Protein AF-D3P0G8-F1 (afdb_monomer_lite)

Foldseek 3Di:
DDPPDDQPDPDPLLVVVQVLLLLLLLVADLQFAKAKEWEFAPPLPWDKDAPDPDDDPQPDDLSVSRSVLRGNPHPQNADHFYAYSVRGGPGTNMDTDADDDPQLPPPPCVVPDPSVVRQLRSLLTPGTQWMWMQHSLSWIFIYHNNDTSDIDGSVSSVVPVPPDDDDDDPPDDDDDDDDDDD

Secondary structure (DSSP, 8-state):
----PPP--SSHHHHHHHHHHHHHHHH--TTB-EEEEEEE-TT----EEES--SPP---S-HHHHHHHHTBTT-TT-SSEEEE-TT--EEEEEEEE-PPP-TTS-----TT--HHHHHHHHHTTSTTEEEEEEEETT--EEEEETTEEEEE--HHHHHHTTTSS------------------

Radius of gyration: 20.66 Å; chains: 1; bounding box: 42×39×83 Å

Sequence (182 aa):
MTTTAAPLFADPFQARLCDALCQVARDAGQTFTGTGALLCEPATGLPFLPLVLSKPDLKGDLPDVLLRLGHEASPYHDGFHLLSTDFEIEHVSCYLAPPISPEAELISLFGSGSRFATACFASLANGVHCAGVVNKDRSVTIFVQGRILFRSSPADALSRRRQFPVLARCDGGNSKHSGDIR

Structure (mmCIF, N/CA/C/O backbone):
data_AF-D3P0G8-F1
#
_entry.id   AF-D3P0G8-F1
#
loop_
_atom_site.group_PDB
_atom_site.id
_atom_site.type_symbol
_atom_site.label_atom_id
_atom_site.label_alt_id
_atom_site.label_comp_id
_atom_site.label_asym_id
_atom_site.label_entity_id
_atom_site.label_seq_id
_atom_site.pdbx_PDB_ins_code
_atom_site.Cartn_x
_atom_site.Cartn_y
_atom_site.Cartn_z
_atom_site.occupancy
_atom_site.B_iso_or_equiv
_atom_site.auth_seq_id
_atom_site.auth_comp_id
_atom_site.auth_asym_id
_atom_site.auth_atom_id
_atom_site.pdbx_PDB_model_num
ATOM 1 N N . MET A 1 1 ? 16.814 -21.495 14.838 1.00 35.78 1 MET A N 1
ATOM 2 C CA . MET A 1 1 ? 15.624 -22.055 14.168 1.00 35.78 1 MET A CA 1
ATOM 3 C C . MET A 1 1 ? 14.405 -21.362 14.751 1.00 35.78 1 MET A C 1
ATOM 5 O O . MET A 1 1 ? 13.903 -21.787 15.778 1.00 35.78 1 MET A O 1
ATOM 9 N N . THR A 1 2 ? 14.000 -20.233 14.177 1.00 32.81 2 THR A N 1
ATOM 10 C CA . THR A 1 2 ? 12.749 -19.557 14.539 1.00 32.81 2 THR A CA 1
ATOM 11 C C . THR A 1 2 ? 11.711 -19.978 13.515 1.00 32.81 2 THR A C 1
ATOM 13 O O . THR A 1 2 ? 11.715 -19.502 12.385 1.00 32.81 2 THR A O 1
ATOM 16 N N . THR A 1 3 ? 10.879 -20.944 13.887 1.00 35.00 3 THR A N 1
ATOM 17 C CA . THR A 1 3 ? 9.671 -21.277 13.137 1.00 35.00 3 THR A CA 1
ATOM 18 C C . THR A 1 3 ? 8.733 -20.083 13.259 1.00 35.00 3 THR A C 1
ATOM 20 O O . THR A 1 3 ? 8.102 -19.897 14.296 1.00 35.00 3 THR A O 1
ATOM 23 N N . THR A 1 4 ? 8.692 -19.231 12.237 1.00 46.19 4 THR A N 1
ATOM 24 C CA . THR A 1 4 ? 7.699 -18.161 12.136 1.00 46.19 4 THR A CA 1
ATOM 25 C C . THR A 1 4 ? 6.347 -18.839 11.949 1.00 46.19 4 THR A C 1
ATOM 27 O O . THR A 1 4 ? 6.065 -19.376 10.877 1.00 46.19 4 THR A O 1
ATOM 30 N N . ALA A 1 5 ? 5.549 -18.907 13.016 1.00 51.44 5 ALA A N 1
ATOM 31 C CA . ALA A 1 5 ? 4.163 -19.344 12.925 1.00 51.44 5 ALA A CA 1
ATOM 32 C C . ALA A 1 5 ? 3.467 -18.516 11.836 1.00 51.44 5 ALA A C 1
ATOM 34 O O . ALA A 1 5 ? 3.678 -17.303 11.756 1.00 51.44 5 ALA A O 1
ATOM 35 N N . ALA A 1 6 ? 2.689 -19.173 10.972 1.00 57.09 6 ALA A N 1
ATOM 36 C CA . ALA A 1 6 ? 1.893 -18.457 9.987 1.00 57.09 6 ALA A CA 1
ATOM 37 C C . ALA A 1 6 ? 1.011 -17.437 10.731 1.00 57.09 6 ALA A C 1
ATOM 39 O O . ALA A 1 6 ? 0.408 -17.806 11.745 1.00 57.09 6 ALA A O 1
ATOM 40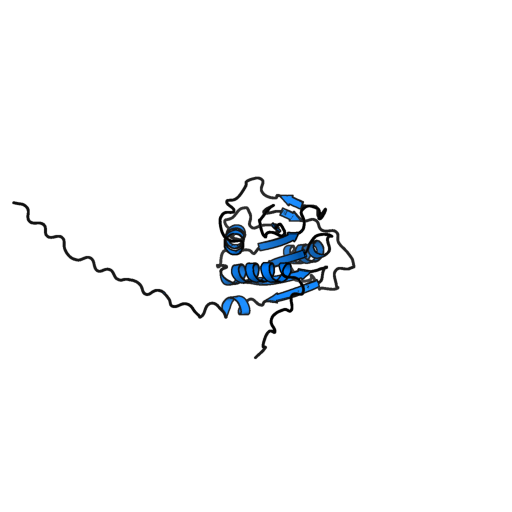 N N . PRO A 1 7 ? 0.968 -16.167 10.297 1.00 60.06 7 PRO A N 1
ATOM 41 C CA . PRO A 1 7 ? 0.086 -15.182 10.907 1.00 60.06 7 PRO A CA 1
ATOM 42 C C . PRO A 1 7 ? -1.353 -15.706 10.907 1.00 60.06 7 PRO A C 1
ATOM 44 O O . PRO A 1 7 ? -1.885 -16.110 9.873 1.00 60.06 7 PRO A O 1
ATOM 47 N N . LEU A 1 8 ? -1.975 -15.712 12.085 1.00 67.81 8 LEU A N 1
ATOM 48 C CA . LEU A 1 8 ? -3.405 -15.955 12.231 1.00 67.81 8 LEU A CA 1
ATOM 49 C C . LEU A 1 8 ? -4.137 -14.681 11.808 1.00 67.81 8 LEU A C 1
ATOM 51 O O . LEU A 1 8 ? -4.430 -13.812 12.625 1.00 67.81 8 LEU A O 1
ATOM 55 N N . PHE A 1 9 ? -4.384 -14.553 10.508 1.00 81.44 9 PHE A N 1
ATOM 56 C CA . PHE A 1 9 ? -5.306 -13.555 9.986 1.00 81.44 9 PHE A CA 1
ATOM 57 C C . PHE A 1 9 ? -6.730 -13.957 10.368 1.00 81.44 9 PHE A C 1
ATOM 59 O O . PHE A 1 9 ? -7.174 -15.058 10.043 1.00 81.44 9 PHE A O 1
ATOM 66 N N . ALA A 1 10 ? -7.436 -13.076 11.074 1.00 79.06 10 ALA A N 1
ATOM 67 C CA . ALA A 1 10 ? -8.836 -13.301 11.432 1.00 79.06 10 ALA A CA 1
ATOM 68 C C . ALA A 1 10 ? -9.786 -13.040 10.248 1.00 79.06 10 ALA A C 1
ATOM 70 O O . ALA A 1 10 ? -10.920 -13.511 10.252 1.00 79.06 10 ALA A O 1
ATOM 71 N N . ASP A 1 11 ? -9.313 -12.302 9.244 1.00 86.06 11 ASP A N 1
ATOM 72 C CA . ASP A 1 11 ? -10.087 -11.817 8.107 1.00 86.06 11 ASP A CA 1
ATOM 73 C C . ASP A 1 11 ? -9.402 -12.224 6.781 1.00 86.06 11 ASP A C 1
ATOM 75 O O . ASP A 1 11 ? -8.197 -11.975 6.613 1.00 86.06 11 ASP A O 1
ATOM 79 N N . PRO A 1 12 ? -10.129 -12.845 5.824 1.00 90.94 12 PRO A N 1
ATOM 80 C CA . PRO A 1 12 ? -9.586 -13.221 4.515 1.00 90.94 12 PRO A CA 1
ATOM 81 C C . PRO A 1 12 ? -8.998 -12.043 3.728 1.00 90.94 12 PRO A C 1
ATOM 83 O O . PRO A 1 12 ? -8.066 -12.242 2.943 1.00 90.94 12 PRO A O 1
ATOM 86 N N . PHE A 1 13 ? -9.488 -10.822 3.948 1.00 94.44 13 PHE A N 1
ATOM 87 C CA . PHE A 1 13 ? -8.960 -9.618 3.318 1.00 94.44 13 PHE A CA 1
ATOM 88 C C . PHE A 1 13 ? -7.494 -9.371 3.696 1.00 94.44 13 PHE A C 1
ATOM 90 O O . PHE A 1 13 ? -6.645 -9.134 2.832 1.00 94.44 13 PHE A O 1
ATOM 97 N N . GLN A 1 14 ? -7.177 -9.512 4.984 1.00 95.06 14 GLN A N 1
ATOM 98 C CA . GLN A 1 14 ? -5.832 -9.311 5.526 1.00 95.06 14 GLN A CA 1
ATOM 99 C C . GLN A 1 14 ? -4.857 -10.369 4.999 1.00 95.06 14 GLN A C 1
ATOM 101 O O . GLN A 1 14 ? -3.742 -10.035 4.591 1.00 95.06 14 GLN A O 1
ATOM 106 N N . ALA A 1 15 ? -5.294 -11.632 4.959 1.00 94.50 15 ALA A N 1
ATOM 107 C CA . ALA A 1 15 ? -4.497 -12.737 4.433 1.00 94.50 15 ALA A CA 1
ATOM 108 C C . ALA A 1 15 ? -4.164 -12.535 2.950 1.00 94.50 15 ALA A C 1
ATOM 110 O O . ALA A 1 15 ? -2.995 -12.580 2.566 1.00 94.50 15 ALA A O 1
ATOM 111 N N . ARG A 1 16 ? -5.171 -12.231 2.123 1.00 96.50 16 ARG A N 1
ATOM 112 C CA . ARG A 1 16 ? -4.985 -12.057 0.677 1.00 96.50 16 ARG A CA 1
ATOM 113 C C . ARG A 1 16 ? -4.114 -10.841 0.350 1.00 96.50 16 ARG A C 1
ATOM 115 O O . ARG A 1 16 ? -3.263 -10.942 -0.535 1.00 96.50 16 ARG A O 1
ATOM 122 N N . LEU A 1 17 ? -4.253 -9.723 1.075 1.00 97.69 17 LEU A N 1
ATOM 123 C CA . LEU A 1 17 ? -3.349 -8.578 0.895 1.00 97.69 17 LEU A CA 1
ATOM 124 C C . LEU A 1 17 ? -1.918 -8.934 1.316 1.00 97.69 17 LEU A C 1
ATOM 126 O O . LEU A 1 17 ? -0.968 -8.613 0.601 1.00 97.69 17 LEU A O 1
ATOM 130 N N . CYS A 1 18 ? -1.752 -9.621 2.449 1.00 97.25 18 CYS A N 1
ATOM 131 C CA . CYS A 1 18 ? -0.446 -10.076 2.912 1.00 97.25 18 CYS A CA 1
ATOM 132 C C . CYS A 1 18 ? 0.244 -10.975 1.883 1.00 97.25 18 CYS A C 1
ATOM 134 O O . CYS A 1 18 ? 1.420 -10.761 1.585 1.00 97.25 18 CYS A O 1
ATOM 136 N N . ASP A 1 19 ? -0.472 -11.945 1.316 1.00 96.44 19 ASP A N 1
ATOM 137 C CA . ASP A 1 19 ? 0.068 -12.859 0.312 1.00 96.44 19 ASP A CA 1
ATOM 138 C C . ASP A 1 19 ? 0.522 -12.113 -0.945 1.00 96.44 19 ASP A C 1
ATOM 140 O O . ASP A 1 19 ? 1.646 -12.333 -1.414 1.00 96.44 19 ASP A O 1
ATOM 144 N N . ALA A 1 20 ? -0.296 -11.172 -1.429 1.00 97.94 20 ALA A N 1
ATOM 145 C CA . ALA A 1 20 ? 0.038 -10.344 -2.581 1.00 97.94 20 ALA A CA 1
ATOM 146 C C . ALA A 1 20 ? 1.298 -9.498 -2.334 1.00 97.94 20 ALA A C 1
ATOM 148 O O . ALA A 1 20 ? 2.225 -9.503 -3.144 1.00 97.94 20 ALA A O 1
ATOM 149 N N . LEU A 1 21 ? 1.394 -8.823 -1.185 1.00 97.94 21 LEU A N 1
ATOM 150 C CA . LEU A 1 21 ? 2.562 -8.003 -0.847 1.00 97.94 21 LEU A CA 1
ATOM 151 C C . LEU A 1 21 ? 3.811 -8.842 -0.553 1.00 97.94 21 LEU A C 1
ATOM 153 O O . LEU A 1 21 ? 4.924 -8.440 -0.893 1.00 97.94 21 LEU A O 1
ATOM 157 N N . CYS A 1 22 ? 3.649 -10.034 0.018 1.00 97.00 22 CYS A N 1
ATOM 158 C CA . CYS A 1 22 ? 4.740 -10.992 0.154 1.00 97.00 22 CYS A CA 1
ATOM 159 C C . CYS A 1 22 ? 5.239 -11.480 -1.209 1.00 97.00 22 CYS A C 1
ATOM 161 O O . CYS A 1 22 ? 6.433 -11.740 -1.346 1.00 97.00 22 CYS A O 1
ATOM 163 N N . GLN A 1 23 ? 4.367 -11.612 -2.211 1.00 96.75 23 GLN A N 1
ATOM 164 C CA . GLN A 1 23 ? 4.774 -11.910 -3.584 1.00 96.75 23 GLN A CA 1
ATOM 165 C C . GLN A 1 23 ? 5.546 -10.744 -4.203 1.00 96.75 23 GLN A C 1
ATOM 167 O O . GLN A 1 23 ? 6.678 -10.953 -4.631 1.00 96.75 23 GLN A O 1
ATOM 172 N N . VAL A 1 24 ? 5.033 -9.512 -4.102 1.00 97.62 24 VAL A N 1
ATOM 173 C CA . VAL A 1 24 ? 5.758 -8.297 -4.527 1.00 97.62 24 VAL A CA 1
ATOM 174 C C . VAL A 1 24 ? 7.156 -8.247 -3.909 1.00 97.62 24 VAL A C 1
ATOM 176 O O . VAL A 1 24 ? 8.140 -8.061 -4.616 1.00 97.62 24 VAL A O 1
ATOM 179 N N . ALA A 1 25 ? 7.275 -8.472 -2.598 1.00 96.94 25 ALA A N 1
ATOM 180 C CA . ALA A 1 25 ? 8.559 -8.467 -1.899 1.00 96.94 25 ALA A CA 1
ATOM 181 C C . ALA A 1 25 ? 9.527 -9.554 -2.393 1.00 96.94 25 ALA A C 1
ATOM 183 O O . ALA A 1 25 ? 10.735 -9.316 -2.479 1.00 96.94 25 ALA A O 1
ATOM 184 N N . ARG A 1 26 ? 9.017 -10.752 -2.715 1.00 95.69 26 ARG A N 1
ATOM 185 C CA . ARG A 1 26 ? 9.825 -11.841 -3.283 1.00 95.69 26 ARG A CA 1
ATOM 186 C C . ARG A 1 26 ? 10.321 -11.495 -4.676 1.00 95.69 26 ARG A C 1
ATOM 188 O O . ARG A 1 26 ? 11.484 -11.781 -4.964 1.00 95.69 26 ARG A O 1
ATOM 195 N N . ASP A 1 27 ? 9.485 -10.876 -5.499 1.00 95.69 27 ASP A N 1
ATOM 196 C CA . ASP A 1 27 ? 9.749 -10.652 -6.922 1.00 95.69 27 ASP A CA 1
ATOM 197 C C . ASP A 1 27 ? 10.478 -9.324 -7.187 1.00 95.69 27 ASP A C 1
ATOM 199 O O . ASP A 1 27 ? 11.197 -9.204 -8.181 1.00 95.69 27 ASP A O 1
ATOM 203 N N . ALA A 1 28 ? 10.430 -8.393 -6.229 1.00 95.38 28 ALA A N 1
ATOM 204 C CA . ALA A 1 28 ? 11.135 -7.115 -6.232 1.00 95.38 28 ALA A CA 1
ATOM 205 C C . ALA A 1 28 ? 12.620 -7.230 -6.622 1.00 95.38 28 ALA A C 1
ATOM 207 O O . ALA A 1 28 ? 13.411 -7.963 -6.013 1.00 95.38 28 ALA A O 1
ATOM 208 N N . GLY A 1 29 ? 12.988 -6.462 -7.652 1.00 92.81 29 GLY A N 1
ATOM 209 C CA . GLY A 1 29 ? 14.361 -6.254 -8.108 1.00 92.81 29 GLY A CA 1
ATOM 210 C C . GLY A 1 29 ? 15.074 -5.117 -7.366 1.00 92.81 29 GLY A C 1
ATOM 211 O O . GLY A 1 29 ? 14.552 -4.547 -6.414 1.00 92.81 29 GLY A O 1
ATOM 212 N N . GLN A 1 30 ? 16.282 -4.769 -7.817 1.00 92.81 30 GLN A N 1
ATOM 213 C CA . GLN A 1 30 ? 17.121 -3.732 -7.183 1.00 92.81 30 GLN A CA 1
ATOM 214 C C . GLN A 1 30 ? 16.569 -2.305 -7.337 1.00 92.81 30 GLN A C 1
ATOM 216 O O . GLN A 1 30 ? 16.868 -1.429 -6.530 1.00 92.81 30 GLN A O 1
ATOM 221 N N . THR A 1 31 ? 15.763 -2.089 -8.371 1.00 95.31 31 THR A N 1
ATOM 222 C CA . THR A 1 31 ? 15.143 -0.813 -8.752 1.00 95.31 31 THR A CA 1
ATOM 223 C C . THR A 1 31 ? 13.756 -0.617 -8.133 1.00 95.31 31 THR A C 1
ATOM 225 O O . THR A 1 31 ? 13.063 0.353 -8.432 1.00 95.31 31 THR A O 1
ATOM 228 N N . PHE A 1 32 ? 13.316 -1.544 -7.278 1.00 96.31 32 PHE A N 1
ATOM 229 C CA . PHE A 1 32 ? 12.076 -1.410 -6.524 1.00 96.31 32 PHE A CA 1
ATOM 230 C C . PHE A 1 32 ? 12.271 -0.419 -5.370 1.00 96.31 32 PHE A C 1
ATOM 232 O O . PHE A 1 32 ? 13.219 -0.537 -4.591 1.00 96.31 32 PHE A O 1
ATOM 239 N N . THR A 1 33 ? 11.380 0.561 -5.240 1.00 95.31 33 THR A N 1
ATOM 240 C CA . THR A 1 33 ? 11.478 1.616 -4.214 1.00 95.31 33 THR A CA 1
ATOM 241 C C . THR A 1 33 ? 10.553 1.378 -3.024 1.00 95.31 33 THR A C 1
ATOM 243 O O . THR A 1 33 ? 10.717 2.006 -1.975 1.00 95.31 33 THR A O 1
ATOM 246 N N . GLY A 1 34 ? 9.622 0.436 -3.153 1.00 94.69 34 GLY A N 1
ATOM 247 C CA . GLY A 1 34 ? 8.575 0.162 -2.180 1.00 94.69 34 GLY A CA 1
ATOM 248 C C . GLY A 1 34 ? 7.185 0.354 -2.779 1.00 94.69 34 GLY A C 1
ATOM 249 O O . GLY A 1 34 ? 7.017 0.952 -3.835 1.00 94.69 34 GLY A O 1
ATOM 250 N N . THR A 1 35 ? 6.166 -0.140 -2.085 1.00 97.19 35 THR A N 1
ATOM 251 C CA . THR A 1 35 ? 4.766 0.130 -2.426 1.00 97.19 35 THR A CA 1
ATOM 252 C C . THR A 1 35 ? 3.921 0.186 -1.161 1.00 97.19 35 THR A C 1
ATOM 254 O O . THR A 1 35 ? 4.223 -0.485 -0.169 1.00 97.19 35 THR A O 1
ATOM 257 N N . GLY A 1 36 ? 2.893 1.030 -1.174 1.00 97.94 36 GLY A N 1
ATOM 258 C CA . GLY A 1 36 ? 1.864 1.088 -0.143 1.00 97.94 36 GLY A CA 1
ATOM 259 C C . GLY A 1 36 ? 0.529 0.693 -0.757 1.00 97.94 36 GLY A C 1
ATOM 260 O O . GLY A 1 36 ? 0.177 1.200 -1.820 1.00 97.94 36 GLY A O 1
ATOM 261 N N . ALA A 1 37 ? -0.213 -0.184 -0.095 1.00 98.31 37 ALA A N 1
ATOM 262 C CA . ALA A 1 37 ? -1.544 -0.599 -0.516 1.00 98.31 37 ALA A CA 1
ATOM 263 C C . ALA A 1 37 ? -2.527 -0.438 0.646 1.00 98.31 37 ALA A C 1
ATOM 265 O O . ALA A 1 37 ? -2.203 -0.769 1.787 1.00 98.31 37 ALA A O 1
ATOM 266 N N . LEU A 1 38 ? -3.716 0.075 0.361 1.00 98.00 38 LEU A N 1
ATOM 267 C CA . LEU A 1 38 ? -4.791 0.244 1.329 1.00 98.00 38 LEU A CA 1
ATOM 268 C C . LEU A 1 38 ? -6.019 -0.498 0.816 1.00 98.00 38 LEU A C 1
ATOM 270 O O . LEU A 1 38 ? -6.537 -0.136 -0.233 1.00 98.00 38 LEU A O 1
ATOM 274 N N . LEU A 1 39 ? -6.466 -1.520 1.539 1.00 97.75 39 LEU A N 1
ATOM 275 C CA . LEU A 1 39 ? -7.678 -2.254 1.200 1.00 97.75 39 LEU A CA 1
ATOM 276 C C . LEU A 1 39 ? -8.843 -1.697 2.004 1.00 97.75 39 LEU A C 1
ATOM 278 O O . LEU A 1 39 ? -8.823 -1.730 3.241 1.00 97.75 39 LEU A O 1
ATOM 282 N N . CYS A 1 40 ? -9.838 -1.161 1.311 1.00 95.69 40 CYS A N 1
ATOM 283 C CA . CYS A 1 40 ? -10.847 -0.355 1.963 1.00 95.69 40 CYS A CA 1
ATOM 284 C C . CYS A 1 40 ? -12.178 -0.324 1.205 1.00 95.69 40 CYS A C 1
ATOM 286 O O . CYS A 1 40 ? -12.234 -0.537 -0.002 1.00 95.69 40 CYS A O 1
ATOM 288 N N . GLU A 1 41 ? -13.255 -0.042 1.929 1.00 93.19 41 GLU A N 1
ATOM 289 C CA . GLU A 1 41 ? -14.575 0.189 1.350 1.00 93.19 41 GLU A CA 1
ATOM 290 C C . GLU A 1 41 ? -14.614 1.523 0.579 1.00 93.19 41 GLU A C 1
ATOM 292 O O . GLU A 1 41 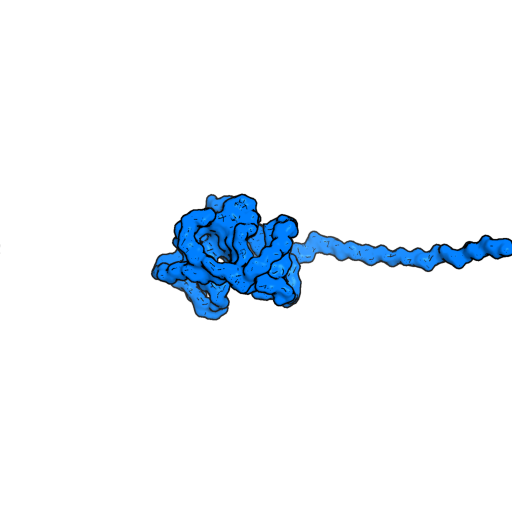? -13.998 2.501 1.016 1.00 93.19 41 GLU A O 1
ATOM 297 N N . PRO A 1 42 ? -15.419 1.654 -0.490 1.00 80.00 42 PRO A N 1
ATOM 298 C CA . PRO A 1 42 ? -15.537 2.912 -1.239 1.00 80.00 42 PRO A CA 1
ATOM 299 C C . PRO A 1 42 ? -15.934 4.130 -0.380 1.00 80.00 42 PRO A C 1
ATOM 301 O O . PRO A 1 42 ? -15.631 5.272 -0.717 1.00 80.00 42 PRO A O 1
ATOM 304 N N . ALA A 1 43 ? -16.608 3.900 0.752 1.00 73.38 43 ALA A N 1
ATOM 305 C CA . ALA A 1 43 ? -17.142 4.934 1.639 1.00 73.38 43 ALA A CA 1
ATOM 306 C C . ALA A 1 43 ? -16.299 5.189 2.906 1.00 73.38 43 ALA A C 1
ATOM 308 O O . ALA A 1 43 ? -16.834 5.676 3.902 1.00 73.38 43 ALA A O 1
ATOM 309 N N . THR A 1 44 ? -14.996 4.883 2.905 1.00 78.31 44 THR A N 1
ATOM 310 C CA . THR A 1 44 ? -14.140 5.061 4.103 1.00 78.31 44 THR A CA 1
ATOM 311 C C . THR A 1 44 ? -14.047 6.491 4.627 1.00 78.31 44 THR A C 1
ATOM 313 O O . THR A 1 44 ? -13.697 6.710 5.786 1.00 78.31 44 THR A O 1
ATOM 316 N N . GLY A 1 45 ? -14.311 7.485 3.774 1.00 78.81 45 GLY A N 1
ATOM 317 C CA . GLY A 1 45 ? -14.132 8.896 4.113 1.00 78.81 45 GLY A CA 1
ATOM 318 C C . GLY A 1 45 ? -12.669 9.287 4.356 1.00 78.81 45 GLY A C 1
ATOM 319 O O . GLY A 1 45 ? -12.416 10.402 4.811 1.00 78.81 45 GLY A O 1
ATOM 320 N N . LEU A 1 46 ? -11.707 8.400 4.061 1.00 87.62 46 LEU A N 1
ATOM 321 C CA . LEU A 1 46 ? -10.285 8.689 4.196 1.00 87.62 46 LEU A CA 1
ATOM 322 C C . LEU A 1 46 ? -9.864 9.702 3.116 1.00 87.62 46 LEU A C 1
ATOM 324 O O . LEU A 1 46 ? -9.983 9.398 1.927 1.00 87.62 46 LEU A O 1
ATOM 328 N N . PRO A 1 47 ? -9.336 10.885 3.486 1.00 91.06 47 PRO A N 1
ATOM 329 C CA . PRO A 1 47 ? -8.900 11.862 2.502 1.00 91.06 47 PRO A CA 1
ATOM 330 C C . PRO A 1 47 ? -7.699 11.349 1.709 1.00 91.06 47 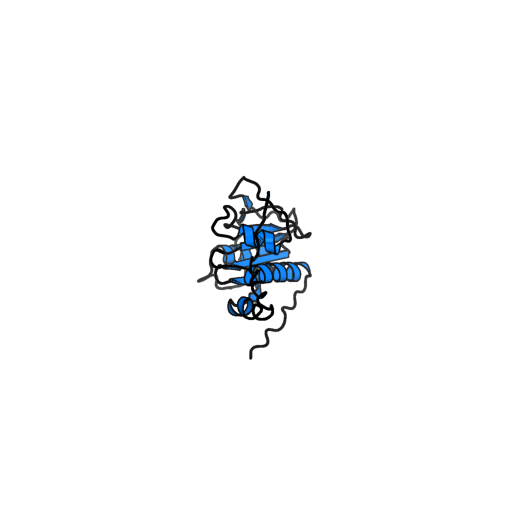PRO A C 1
ATOM 332 O O . PRO A 1 47 ? -6.662 10.991 2.283 1.00 91.06 47 PRO A O 1
ATOM 335 N N . PHE A 1 48 ? -7.822 11.382 0.385 1.00 93.94 48 PHE A N 1
ATOM 336 C CA . PHE A 1 48 ? -6.730 11.078 -0.526 1.00 93.94 48 PHE A CA 1
ATOM 337 C C . PHE A 1 48 ? -6.657 12.078 -1.681 1.00 93.94 48 PHE A C 1
ATOM 339 O O . PHE A 1 48 ? -7.652 12.693 -2.063 1.00 93.94 48 PHE A O 1
ATOM 346 N N . LEU A 1 49 ? -5.459 12.230 -2.243 1.00 94.75 49 LEU A N 1
ATOM 347 C CA . LEU A 1 49 ? -5.208 13.031 -3.437 1.00 94.75 49 LEU A CA 1
ATOM 348 C C . LEU A 1 49 ? -4.269 12.263 -4.380 1.00 94.75 49 LEU A C 1
ATOM 350 O O . LEU A 1 49 ? -3.145 11.955 -3.971 1.00 94.75 49 LEU A O 1
ATOM 354 N N . PRO A 1 50 ? -4.674 11.970 -5.630 1.00 94.88 50 PRO A N 1
ATOM 355 C CA . PRO A 1 50 ? -3.769 11.406 -6.626 1.00 94.88 50 PRO A CA 1
ATOM 356 C C . PRO A 1 50 ? -2.601 12.359 -6.912 1.00 94.88 50 PRO A C 1
ATOM 358 O O . PRO A 1 50 ? -2.804 13.519 -7.265 1.00 94.88 50 PRO A O 1
ATOM 361 N N . LEU A 1 51 ? -1.374 11.861 -6.776 1.00 95.31 51 LEU A N 1
ATOM 362 C CA . LEU A 1 51 ? -0.131 12.577 -7.082 1.00 95.31 51 LEU A CA 1
ATOM 363 C C . LEU A 1 51 ? 0.136 12.634 -8.588 1.00 95.31 51 LEU A C 1
ATOM 365 O O . LEU A 1 51 ? 0.827 13.528 -9.072 1.00 95.31 51 LEU A O 1
ATOM 369 N N . VAL A 1 52 ? -0.419 11.674 -9.327 1.00 94.38 52 VAL A N 1
ATOM 370 C CA . VAL A 1 52 ? -0.299 11.566 -10.779 1.00 94.38 52 VAL A CA 1
ATOM 371 C C . VAL A 1 52 ? -1.695 11.508 -11.380 1.00 94.38 52 VAL A C 1
ATOM 373 O O . VAL A 1 52 ? -2.522 10.699 -10.970 1.00 94.38 52 VAL A O 1
ATOM 376 N N . LEU A 1 53 ? -1.957 12.371 -12.363 1.00 91.00 53 LEU A N 1
ATOM 377 C CA . LEU A 1 53 ? -3.275 12.475 -13.000 1.00 91.00 53 LEU A CA 1
ATOM 378 C C . LEU A 1 53 ? -3.461 11.501 -14.174 1.00 91.00 53 LEU A C 1
ATOM 380 O O . LEU A 1 53 ? -4.593 11.218 -14.566 1.00 91.00 53 LEU A O 1
ATOM 384 N N . SER A 1 54 ? -2.371 10.995 -14.757 1.00 92.88 54 SER A N 1
ATOM 385 C CA . SER A 1 54 ? -2.446 9.977 -15.806 1.00 92.88 54 SER A CA 1
ATOM 386 C C . SER A 1 54 ? -2.863 8.625 -15.233 1.00 92.88 54 SER A C 1
ATOM 388 O O . SER A 1 54 ? -2.560 8.298 -14.088 1.00 92.88 54 SER A O 1
ATOM 390 N N . LYS A 1 55 ? -3.543 7.813 -16.047 1.00 91.56 55 LYS A N 1
ATOM 391 C CA . LYS A 1 55 ? -3.942 6.456 -15.662 1.00 91.56 55 LYS A CA 1
ATOM 392 C C . LYS A 1 55 ? -2.884 5.441 -16.117 1.00 91.56 55 LYS A C 1
ATOM 394 O O . LYS A 1 55 ? -2.509 5.475 -17.291 1.00 91.56 55 LYS A O 1
ATOM 399 N N . PRO A 1 56 ? -2.401 4.548 -15.238 1.00 93.56 56 PRO A N 1
ATOM 400 C CA . PRO A 1 56 ? -1.536 3.441 -15.634 1.00 93.56 56 PRO A CA 1
ATOM 401 C C . PRO A 1 56 ? -2.320 2.327 -16.333 1.00 93.56 56 PRO A C 1
ATOM 403 O O . PRO A 1 56 ? -3.547 2.262 -16.257 1.00 93.56 56 PRO A O 1
ATOM 406 N N . ASP A 1 57 ? -1.587 1.403 -16.954 1.00 92.12 57 ASP A N 1
ATOM 407 C CA . ASP A 1 57 ? -2.131 0.102 -17.337 1.00 92.12 57 ASP A CA 1
ATOM 408 C C . ASP A 1 57 ? -2.168 -0.837 -16.119 1.00 92.12 57 ASP A C 1
ATOM 410 O O . ASP A 1 57 ? -1.131 -1.260 -15.594 1.00 92.12 57 ASP A O 1
ATOM 414 N N . LEU A 1 58 ? -3.384 -1.152 -15.675 1.00 95.56 58 LEU A N 1
ATOM 415 C CA . LEU A 1 58 ? -3.663 -1.999 -14.515 1.00 95.56 58 LEU A CA 1
ATOM 416 C C . LEU A 1 58 ? -3.934 -3.464 -14.895 1.00 95.56 58 LEU A C 1
ATOM 418 O O . LEU A 1 58 ? -4.399 -4.235 -14.064 1.00 95.56 58 LEU A O 1
ATOM 422 N N . LYS A 1 59 ? -3.649 -3.881 -16.136 1.00 93.62 59 LYS A N 1
ATOM 423 C CA . LYS A 1 59 ? -3.812 -5.282 -16.552 1.00 93.62 59 LYS A CA 1
ATOM 424 C C . LYS A 1 59 ? -2.831 -6.208 -15.835 1.00 93.62 59 LYS A C 1
ATOM 426 O O . LYS A 1 59 ? -1.619 -5.976 -15.858 1.00 93.62 59 LYS A O 1
ATOM 431 N N . GLY A 1 60 ? -3.343 -7.308 -15.301 1.00 94.31 60 GLY A N 1
ATOM 432 C CA . GLY A 1 60 ? -2.553 -8.348 -14.645 1.00 94.31 60 GLY A CA 1
ATOM 433 C C . GLY A 1 60 ? -3.137 -8.713 -13.291 1.00 94.31 60 GLY A C 1
ATOM 434 O O . GLY A 1 60 ? -4.201 -8.222 -12.915 1.00 94.31 60 GLY A O 1
ATOM 435 N N . ASP A 1 61 ? -2.440 -9.586 -12.574 1.00 96.25 61 ASP A N 1
ATOM 436 C CA . ASP A 1 61 ? -2.758 -9.825 -11.176 1.00 96.25 61 ASP A CA 1
ATOM 437 C C . ASP A 1 61 ? -2.260 -8.663 -10.297 1.00 96.25 61 ASP A C 1
ATOM 439 O O . ASP A 1 61 ? -1.430 -7.839 -10.696 1.00 96.25 61 ASP A O 1
ATOM 443 N N . LEU A 1 62 ? -2.818 -8.560 -9.090 1.00 97.75 62 LEU A N 1
ATOM 444 C CA . LEU A 1 62 ? -2.485 -7.474 -8.173 1.00 97.75 62 LEU A CA 1
ATOM 445 C C . LEU A 1 62 ? -0.974 -7.408 -7.846 1.00 97.75 62 LEU A C 1
ATOM 447 O O . LEU A 1 62 ? -0.426 -6.304 -7.899 1.00 97.75 62 LEU A O 1
ATOM 451 N N . PRO A 1 63 ? -0.277 -8.521 -7.525 1.00 98.06 63 PRO A N 1
ATOM 452 C CA . PRO A 1 63 ? 1.163 -8.490 -7.274 1.00 98.06 63 PRO A CA 1
ATOM 453 C C . PRO A 1 63 ? 1.976 -7.924 -8.440 1.00 98.06 63 PRO A C 1
ATOM 455 O O . PRO A 1 63 ? 2.806 -7.040 -8.216 1.00 98.06 63 PRO A O 1
ATOM 458 N N . ASP A 1 64 ? 1.720 -8.364 -9.673 1.00 97.50 64 ASP A N 1
ATOM 459 C CA . ASP A 1 64 ? 2.453 -7.893 -10.848 1.00 97.50 64 ASP A CA 1
ATOM 460 C C . ASP A 1 64 ? 2.216 -6.402 -11.080 1.00 97.50 64 ASP A C 1
ATOM 462 O O . ASP A 1 64 ? 3.152 -5.650 -11.369 1.00 97.50 64 ASP A O 1
ATOM 466 N N . VAL A 1 65 ? 0.972 -5.943 -10.923 1.00 98.19 65 VAL A N 1
ATOM 467 C CA . VAL A 1 65 ? 0.639 -4.524 -11.075 1.00 98.19 65 VAL A CA 1
ATOM 468 C C . VAL A 1 65 ? 1.349 -3.689 -10.006 1.00 98.19 65 VAL A C 1
ATOM 470 O O . VAL A 1 65 ? 2.021 -2.717 -10.350 1.00 98.19 65 VAL A O 1
ATOM 473 N N . LEU A 1 66 ? 1.281 -4.075 -8.728 1.00 98.31 66 LEU A N 1
ATOM 474 C CA . LEU A 1 66 ? 1.952 -3.356 -7.636 1.00 98.31 66 LEU A CA 1
ATOM 475 C C . LEU A 1 66 ? 3.478 -3.342 -7.792 1.00 98.31 66 LEU A C 1
ATOM 477 O O . LEU A 1 66 ? 4.116 -2.321 -7.527 1.00 98.31 66 LEU A O 1
ATOM 481 N N . LEU A 1 67 ? 4.064 -4.445 -8.262 1.00 97.25 67 LEU A N 1
ATOM 482 C CA . LEU A 1 67 ? 5.492 -4.540 -8.549 1.00 97.25 67 LEU A CA 1
ATOM 483 C C . LEU A 1 67 ? 5.913 -3.545 -9.640 1.00 97.25 67 LEU A C 1
ATOM 485 O O . LEU A 1 67 ? 6.921 -2.855 -9.478 1.00 97.25 67 LEU A O 1
ATOM 489 N N . ARG A 1 68 ? 5.134 -3.430 -10.726 1.00 97.12 68 ARG A N 1
ATOM 490 C CA . ARG A 1 68 ? 5.385 -2.439 -11.788 1.00 97.12 68 ARG A CA 1
ATOM 491 C C . ARG A 1 68 ? 5.223 -1.010 -11.281 1.00 97.12 68 ARG A C 1
ATOM 493 O O . ARG A 1 68 ? 6.037 -0.155 -11.620 1.00 97.12 68 ARG A O 1
ATOM 500 N N . LEU A 1 69 ? 4.192 -0.748 -10.477 1.00 97.62 69 LEU A N 1
ATOM 501 C CA . LEU A 1 69 ? 3.925 0.591 -9.953 1.00 97.62 69 LEU A CA 1
ATOM 502 C C . LEU A 1 69 ? 5.029 1.060 -8.997 1.00 97.62 69 LEU A C 1
ATOM 504 O O . LEU A 1 69 ? 5.413 2.219 -9.096 1.00 97.62 69 LEU A O 1
ATOM 508 N N . GLY A 1 70 ? 5.575 0.175 -8.152 1.00 96.62 70 GLY A N 1
ATOM 509 C CA . GLY A 1 70 ? 6.646 0.468 -7.183 1.00 96.62 70 GLY A CA 1
ATOM 510 C C . GLY A 1 70 ? 8.079 0.458 -7.738 1.00 96.62 70 GLY A C 1
ATOM 511 O O . GLY A 1 70 ? 9.043 0.448 -6.971 1.00 96.62 70 GLY A O 1
ATOM 512 N N . HIS A 1 71 ? 8.249 0.407 -9.059 1.00 96.25 71 HIS A N 1
ATOM 513 C CA . HIS A 1 71 ? 9.555 0.500 -9.714 1.00 96.25 71 HIS A CA 1
ATOM 514 C C . HIS A 1 71 ? 10.000 1.968 -9.840 1.00 96.25 71 HIS A C 1
ATOM 516 O O . HIS A 1 71 ? 9.181 2.822 -10.149 1.00 96.25 71 HIS A O 1
ATOM 522 N N . GLU A 1 72 ? 11.291 2.283 -9.695 1.00 96.00 72 GLU A N 1
ATOM 523 C CA . GLU A 1 72 ? 11.787 3.677 -9.719 1.00 96.00 72 GLU A CA 1
ATOM 524 C C . GLU A 1 72 ? 11.456 4.459 -11.002 1.00 96.00 72 GLU A C 1
ATOM 526 O O . GLU A 1 72 ? 11.224 5.659 -10.969 1.00 96.00 72 GLU A O 1
ATOM 531 N N . ALA A 1 73 ? 11.405 3.769 -12.143 1.00 95.75 73 ALA A N 1
ATOM 532 C CA . ALA A 1 73 ? 11.028 4.368 -13.425 1.00 95.75 73 ALA A CA 1
ATOM 533 C C . ALA A 1 73 ? 9.511 4.620 -13.578 1.00 95.75 73 ALA A C 1
ATOM 535 O O . ALA A 1 73 ? 9.089 5.255 -14.544 1.00 95.75 73 ALA A O 1
ATOM 536 N N . SER A 1 74 ? 8.682 4.089 -12.676 1.00 96.56 74 SER A N 1
ATOM 537 C CA . SER A 1 74 ? 7.238 4.309 -12.686 1.00 96.56 74 SER A CA 1
ATOM 538 C C . SER A 1 74 ? 6.921 5.647 -12.015 1.00 96.56 74 SER A C 1
ATOM 540 O O . SER A 1 74 ? 7.283 5.842 -10.855 1.00 96.56 74 SER A O 1
ATOM 542 N N . PRO A 1 75 ? 6.158 6.551 -12.660 1.00 96.75 75 PRO A N 1
ATOM 543 C CA . PRO A 1 75 ? 5.722 7.787 -12.007 1.00 96.75 75 PRO A CA 1
ATOM 544 C C . PRO A 1 75 ? 4.768 7.512 -10.831 1.00 96.75 75 PRO A C 1
ATOM 546 O O . PRO A 1 75 ? 4.492 8.396 -10.027 1.00 96.75 75 PRO A O 1
ATOM 549 N N . TYR A 1 76 ? 4.261 6.283 -10.714 1.00 97.56 76 TYR A N 1
ATOM 550 C CA . TYR A 1 76 ? 3.275 5.878 -9.719 1.00 97.56 76 TYR A CA 1
ATOM 551 C C . TYR A 1 76 ? 3.883 5.254 -8.454 1.00 97.56 76 TYR A C 1
ATOM 553 O O . TYR A 1 76 ? 3.134 4.738 -7.632 1.00 97.56 76 TYR A O 1
ATOM 561 N N . HIS A 1 77 ? 5.210 5.272 -8.294 1.00 94.94 77 HIS A N 1
ATOM 562 C CA . HIS A 1 77 ? 5.907 4.588 -7.193 1.00 94.94 77 HIS A CA 1
ATOM 563 C C . HIS A 1 77 ? 5.774 5.261 -5.811 1.00 94.94 77 HIS A C 1
ATOM 565 O O . HIS A 1 77 ? 6.130 4.676 -4.781 1.00 94.94 77 HIS A O 1
ATOM 571 N N . ASP A 1 78 ? 5.253 6.489 -5.773 1.00 93.94 78 ASP A N 1
ATOM 572 C CA . ASP A 1 78 ? 5.104 7.279 -4.555 1.00 93.94 78 ASP A CA 1
ATOM 573 C C . ASP A 1 78 ? 3.684 7.196 -3.998 1.00 93.94 78 ASP A C 1
ATOM 575 O O . ASP A 1 78 ? 2.714 7.000 -4.719 1.00 93.94 78 ASP A O 1
ATOM 579 N N . GLY A 1 79 ? 3.549 7.338 -2.680 1.00 94.75 79 GLY A N 1
ATOM 580 C CA . GLY A 1 79 ? 2.248 7.262 -2.015 1.00 94.75 79 GLY A CA 1
ATOM 581 C C . GLY A 1 79 ? 1.700 5.836 -1.890 1.00 94.75 79 GLY A C 1
ATOM 582 O O . GLY A 1 79 ? 2.468 4.889 -1.663 1.00 94.75 79 GLY A O 1
ATOM 583 N N . PHE A 1 80 ? 0.370 5.730 -1.958 1.00 97.75 80 PHE A N 1
ATOM 584 C CA . PHE A 1 80 ? -0.422 4.510 -1.779 1.00 97.75 80 PHE A CA 1
ATOM 585 C C . PHE A 1 80 ? -1.320 4.209 -2.980 1.00 97.75 80 PHE A C 1
ATOM 587 O O . PHE A 1 80 ? -1.787 5.113 -3.671 1.00 97.75 80 PHE A O 1
ATOM 594 N N . HIS A 1 81 ? -1.618 2.931 -3.175 1.00 97.75 81 HIS A N 1
ATOM 595 C CA . HIS A 1 81 ? -2.661 2.452 -4.073 1.00 97.75 81 HIS A CA 1
ATOM 596 C C . HIS A 1 81 ? -3.866 2.006 -3.241 1.00 97.75 81 HIS A C 1
ATOM 598 O O . HIS A 1 81 ? -3.699 1.289 -2.253 1.00 97.75 81 HIS A O 1
ATOM 604 N N . LEU A 1 82 ? -5.062 2.453 -3.612 1.00 97.25 82 LEU A N 1
ATOM 605 C CA . LEU A 1 82 ? -6.305 2.098 -2.931 1.00 97.25 82 LEU A CA 1
ATOM 606 C C . LEU A 1 82 ? -6.940 0.931 -3.671 1.00 97.25 82 LEU A C 1
ATOM 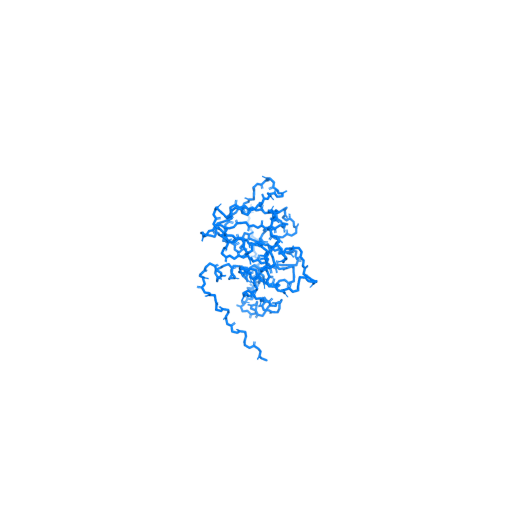608 O O . LEU A 1 82 ? -7.049 0.955 -4.899 1.00 97.25 82 LEU A O 1
ATOM 612 N N . LEU A 1 83 ? -7.320 -0.080 -2.904 1.00 97.75 83 LEU A N 1
ATOM 613 C CA . LEU A 1 83 ?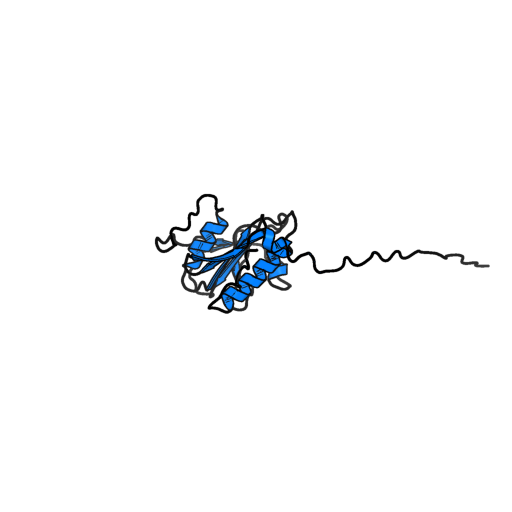 -7.886 -1.329 -3.372 1.00 97.75 83 LEU A CA 1
ATOM 614 C C . LEU A 1 83 ? -9.317 -1.460 -2.855 1.00 97.75 83 LEU A C 1
ATOM 616 O O . LEU A 1 83 ? -9.547 -1.292 -1.653 1.00 97.75 83 LEU A O 1
ATOM 620 N N . SER A 1 84 ? -10.237 -1.834 -3.740 1.00 96.19 84 SER A N 1
ATOM 621 C CA . SER A 1 84 ? -11.571 -2.297 -3.354 1.00 96.19 84 SER A CA 1
ATOM 622 C C . SER A 1 84 ? -11.493 -3.671 -2.684 1.00 96.19 84 SER A C 1
ATOM 624 O O . SER A 1 84 ? -10.489 -4.379 -2.802 1.00 96.19 84 SER A O 1
ATOM 626 N N . THR A 1 85 ? -12.567 -4.108 -2.029 1.00 94.69 85 THR A N 1
ATOM 627 C CA . THR A 1 85 ? -12.668 -5.453 -1.431 1.00 94.69 85 THR A CA 1
ATOM 628 C C . THR A 1 85 ? -12.591 -6.595 -2.454 1.00 94.69 85 THR A C 1
ATOM 630 O O . THR A 1 85 ? -12.221 -7.714 -2.097 1.00 94.69 85 THR A O 1
ATOM 633 N N . ASP A 1 86 ? -12.802 -6.314 -3.741 1.00 95.56 86 ASP A N 1
ATOM 634 C CA . ASP A 1 86 ? -12.562 -7.261 -4.838 1.00 95.56 86 ASP A CA 1
ATOM 635 C C . ASP A 1 86 ? -11.072 -7.370 -5.232 1.00 95.56 86 ASP A C 1
ATOM 637 O O . ASP A 1 86 ? -10.684 -8.254 -6.005 1.00 95.56 86 ASP A O 1
ATOM 641 N N . PHE A 1 87 ? -10.211 -6.558 -4.601 1.00 96.31 87 PHE A N 1
ATOM 642 C CA . PHE A 1 87 ? -8.775 -6.387 -4.858 1.00 96.31 87 PHE A CA 1
ATOM 643 C C . PHE A 1 87 ? -8.470 -5.741 -6.211 1.00 96.31 87 PHE A C 1
ATOM 645 O O . PHE A 1 87 ? -7.401 -5.956 -6.788 1.00 96.31 87 PHE A O 1
ATOM 652 N N . GLU A 1 88 ? -9.393 -4.917 -6.697 1.00 96.19 88 GLU A N 1
ATOM 653 C CA . GLU A 1 88 ? -9.157 -4.050 -7.843 1.00 96.19 88 GLU A CA 1
ATOM 654 C C . GLU A 1 88 ? -8.544 -2.727 -7.378 1.00 96.19 88 GLU A C 1
ATOM 656 O O . GLU A 1 88 ? -8.937 -2.171 -6.354 1.00 96.19 88 GLU A O 1
ATOM 661 N N . ILE A 1 89 ? -7.565 -2.216 -8.126 1.00 96.56 89 ILE A N 1
ATOM 662 C CA . ILE A 1 89 ? -6.967 -0.908 -7.844 1.00 96.56 89 ILE A CA 1
ATOM 663 C C . ILE A 1 89 ? -7.917 0.186 -8.337 1.00 96.56 89 ILE A C 1
ATOM 665 O O . ILE A 1 89 ? -8.069 0.383 -9.543 1.00 96.56 89 ILE A O 1
ATOM 669 N N . GLU A 1 90 ? -8.498 0.939 -7.408 1.00 94.44 90 GLU A N 1
ATOM 670 C CA . GLU A 1 90 ? -9.393 2.063 -7.710 1.00 94.44 90 GLU A CA 1
ATOM 671 C C . GLU A 1 90 ? -8.616 3.370 -7.892 1.00 94.44 90 GLU A C 1
ATOM 673 O O . GLU A 1 90 ? -8.907 4.173 -8.784 1.00 94.44 90 GLU A O 1
ATOM 678 N N . HIS A 1 91 ? -7.574 3.568 -7.080 1.00 95.31 91 HIS A N 1
ATOM 679 C CA . HIS A 1 91 ? -6.719 4.748 -7.146 1.00 95.31 91 HIS A CA 1
ATOM 680 C C . HIS A 1 91 ? -5.246 4.377 -7.019 1.00 95.31 91 HIS A C 1
ATOM 682 O O . HIS A 1 91 ? -4.862 3.486 -6.264 1.00 95.31 91 HIS A O 1
ATOM 688 N N . VAL A 1 92 ? -4.396 5.096 -7.749 1.00 96.94 92 VAL A N 1
ATOM 689 C CA . VAL A 1 92 ? -2.946 4.890 -7.746 1.00 96.94 92 VAL A CA 1
ATOM 690 C C . VAL A 1 92 ? -2.216 6.132 -7.279 1.00 96.94 92 VAL A C 1
ATOM 692 O O . VAL A 1 92 ? -2.687 7.244 -7.503 1.00 96.94 92 VAL A O 1
ATOM 695 N N . SER A 1 93 ? -1.033 5.932 -6.696 1.00 97.12 93 SER A N 1
ATOM 696 C CA . SER A 1 93 ? -0.103 7.008 -6.354 1.00 97.12 93 SER A CA 1
ATOM 697 C C . SER A 1 93 ? -0.785 8.127 -5.569 1.00 97.12 93 SER A C 1
ATOM 699 O O . SER A 1 93 ? -0.820 9.281 -5.980 1.00 97.12 93 SER A O 1
ATOM 701 N N . CYS A 1 94 ? -1.454 7.769 -4.479 1.00 96.75 94 CYS A N 1
ATOM 702 C CA . CYS A 1 94 ? -2.232 8.696 -3.674 1.00 96.75 94 CYS A CA 1
ATOM 703 C C . CYS A 1 94 ? -1.438 9.157 -2.458 1.00 96.75 94 CYS A C 1
ATOM 705 O O . CYS A 1 94 ? -0.889 8.350 -1.701 1.00 96.75 94 CYS A O 1
ATOM 707 N N . TYR A 1 95 ? -1.435 10.467 -2.236 1.00 96.06 95 TYR A N 1
ATOM 708 C CA . TYR A 1 95 ? -1.195 11.017 -0.915 1.00 96.06 95 TYR A CA 1
ATOM 709 C C . TYR A 1 95 ? -2.393 10.683 -0.027 1.00 96.06 95 TYR A C 1
ATOM 711 O O . TYR A 1 95 ? -3.533 10.922 -0.421 1.00 96.06 95 TYR A O 1
ATOM 719 N N . LEU A 1 96 ? -2.124 10.141 1.158 1.00 94.88 96 LEU A N 1
ATOM 720 C CA . LEU A 1 96 ? -3.124 9.879 2.187 1.00 94.88 96 LEU A CA 1
ATOM 721 C C . LEU A 1 96 ? -2.856 10.797 3.376 1.00 94.88 96 LEU A C 1
ATOM 723 O O . LEU A 1 96 ? -1.724 10.859 3.865 1.00 94.88 96 LEU A O 1
ATOM 727 N N . ALA A 1 97 ? -3.907 11.440 3.877 1.00 90.94 97 ALA A N 1
ATOM 728 C CA . ALA A 1 97 ? -3.867 12.237 5.100 1.00 90.94 97 ALA A CA 1
ATOM 729 C C . ALA A 1 97 ? -4.761 11.604 6.176 1.00 90.94 97 ALA A C 1
ATOM 731 O O . ALA A 1 97 ? -5.837 12.133 6.469 1.00 90.94 97 ALA A O 1
ATOM 732 N N . PRO A 1 98 ? -4.367 10.450 6.748 1.00 88.62 98 PRO A N 1
ATOM 733 C CA . PRO A 1 98 ? -5.139 9.844 7.818 1.00 88.62 98 PRO A CA 1
ATOM 734 C C . PRO A 1 98 ? -5.102 10.728 9.075 1.00 88.62 98 PRO A C 1
ATOM 736 O O . PRO A 1 98 ? -4.065 11.334 9.369 1.00 88.62 98 PRO A O 1
ATOM 739 N N . PRO A 1 99 ? -6.206 10.804 9.837 1.00 83.19 99 PRO A N 1
ATOM 740 C CA . PRO A 1 99 ? -6.206 11.509 11.108 1.00 83.19 99 PRO A CA 1
ATOM 741 C C . PRO A 1 99 ? -5.220 10.845 12.075 1.00 83.19 99 PRO A C 1
ATOM 743 O O . PRO A 1 99 ? -5.136 9.620 12.169 1.00 83.19 99 PRO A O 1
ATOM 746 N N . ILE A 1 100 ? -4.474 11.664 12.816 1.00 83.75 100 ILE A N 1
ATOM 747 C CA . ILE A 1 100 ? -3.616 11.174 13.894 1.00 83.75 100 ILE A CA 1
ATOM 748 C C . ILE A 1 100 ? -4.528 10.839 15.076 1.00 83.75 100 ILE A C 1
ATOM 750 O O . ILE A 1 100 ? -5.168 11.731 15.630 1.00 83.75 100 ILE A O 1
ATOM 754 N N . SER A 1 101 ? -4.583 9.565 15.459 1.00 78.69 101 SER A N 1
ATOM 755 C CA . SER A 1 101 ? -5.323 9.106 16.638 1.00 78.69 101 SER A CA 1
ATOM 756 C C . SER A 1 101 ? -4.352 8.677 17.739 1.00 78.69 101 SER A C 1
ATOM 758 O O . SER A 1 101 ? -3.362 8.006 17.432 1.00 78.69 101 SER A O 1
ATOM 760 N N . PRO A 1 102 ? -4.632 8.988 19.018 1.00 75.81 102 PRO A N 1
ATOM 761 C CA . PRO A 1 102 ? -3.900 8.409 20.145 1.00 75.81 102 PRO A CA 1
ATOM 762 C C . PRO A 1 102 ? -4.132 6.894 20.296 1.00 75.81 102 PRO A C 1
ATOM 764 O O . PRO A 1 102 ? -3.453 6.259 21.095 1.00 75.81 102 PRO A O 1
ATOM 767 N N . GLU A 1 103 ? -5.087 6.320 19.557 1.00 72.25 103 GLU A N 1
ATOM 768 C CA . GLU A 1 103 ? -5.395 4.883 19.545 1.00 72.25 103 GLU A CA 1
ATOM 769 C C . GLU A 1 103 ? -4.430 4.060 18.694 1.00 72.25 103 GLU A C 1
ATOM 771 O O . GLU A 1 103 ? -4.395 2.838 18.835 1.00 72.25 103 GLU A O 1
ATOM 776 N N . ALA A 1 104 ? -3.640 4.704 17.824 1.00 70.38 104 ALA A N 1
ATOM 777 C CA . ALA A 1 104 ? -2.476 4.030 17.273 1.00 70.38 104 ALA A CA 1
ATOM 778 C C . ALA A 1 104 ? -1.643 3.587 18.476 1.00 70.38 104 ALA A C 1
ATOM 780 O O . ALA A 1 104 ? -1.264 4.421 19.302 1.00 70.38 104 ALA A O 1
ATOM 781 N N . GLU A 1 105 ? -1.407 2.281 18.620 1.00 66.25 105 GLU A N 1
ATOM 782 C CA . GLU A 1 105 ? -0.561 1.789 19.702 1.00 66.25 105 GLU A CA 1
ATOM 783 C C . GLU A 1 105 ? 0.759 2.566 19.719 1.00 66.25 105 GLU A C 1
ATOM 785 O O . GLU A 1 105 ? 1.163 3.136 18.702 1.00 66.25 105 GLU A O 1
ATOM 790 N N . LEU A 1 106 ? 1.469 2.558 20.853 1.00 62.31 106 LEU A N 1
ATOM 791 C CA . LEU A 1 106 ? 2.814 3.135 20.997 1.00 62.31 106 LEU A CA 1
ATOM 792 C C . LEU A 1 106 ? 3.866 2.379 20.148 1.00 62.31 106 LEU A C 1
ATOM 794 O O . LEU A 1 106 ? 4.965 2.070 20.607 1.00 62.31 106 LEU A O 1
ATOM 798 N N . ILE A 1 107 ? 3.541 2.042 18.901 1.00 67.00 107 ILE A N 1
ATOM 799 C CA . ILE A 1 107 ? 4.469 1.675 17.854 1.00 67.00 107 ILE A CA 1
ATOM 800 C C . ILE A 1 107 ? 5.406 2.859 17.711 1.00 67.00 107 ILE A C 1
ATOM 802 O O . ILE A 1 107 ? 5.028 3.943 17.265 1.00 67.00 107 ILE A O 1
ATOM 806 N N . SER A 1 108 ? 6.656 2.637 18.098 1.00 69.19 108 SER A N 1
ATOM 807 C CA . SER A 1 108 ? 7.708 3.588 17.807 1.00 69.19 108 SER A CA 1
ATOM 808 C C . SER A 1 108 ? 7.812 3.738 16.291 1.00 69.19 108 SER A C 1
ATOM 810 O O . SER A 1 108 ? 8.305 2.854 15.591 1.00 69.19 108 SER A O 1
ATOM 812 N N . LEU A 1 109 ? 7.321 4.868 15.784 1.00 75.75 109 LEU A N 1
ATOM 813 C CA . LEU A 1 109 ? 7.518 5.291 14.399 1.00 75.75 109 LEU A CA 1
ATOM 814 C C . LEU A 1 109 ? 8.945 5.816 14.180 1.00 75.75 109 LEU A C 1
ATOM 816 O O . LEU A 1 109 ? 9.327 6.122 13.053 1.00 75.75 109 LEU A O 1
ATOM 820 N N . PHE A 1 110 ? 9.748 5.922 15.24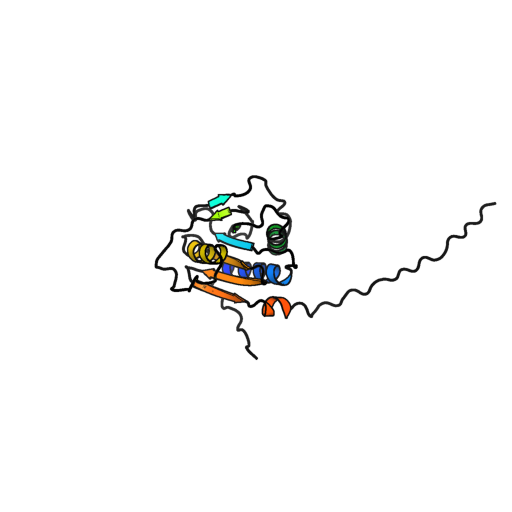4 1.00 70.12 110 PHE A N 1
ATOM 821 C CA . PHE A 1 110 ? 11.137 6.342 15.148 1.00 70.12 110 PHE A CA 1
ATOM 822 C C . PHE A 1 110 ? 11.928 5.375 14.260 1.00 70.12 110 PHE A C 1
ATOM 824 O O . PHE A 1 110 ? 11.857 4.157 14.420 1.00 70.12 110 PHE A O 1
ATOM 831 N N . GLY A 1 111 ? 12.668 5.925 13.296 1.00 70.88 111 GLY A N 1
ATOM 832 C CA . GLY A 1 111 ? 13.389 5.139 12.291 1.00 70.88 111 GLY A CA 1
ATOM 833 C C . GLY A 1 111 ? 12.501 4.518 11.205 1.00 70.88 111 GLY A C 1
ATOM 834 O O . GLY A 1 111 ? 13.026 3.855 10.314 1.00 70.88 111 GLY A O 1
ATOM 835 N N . SER A 1 112 ? 11.184 4.746 11.238 1.00 79.12 112 SER A N 1
ATOM 836 C CA . SER A 1 112 ? 10.255 4.318 10.190 1.00 79.12 112 SER A CA 1
ATOM 837 C C . SER A 1 112 ? 9.997 5.450 9.190 1.00 79.12 112 SER A C 1
ATOM 839 O O . SER A 1 112 ? 9.943 6.623 9.555 1.00 79.12 112 SER A O 1
ATOM 841 N N . GLY A 1 113 ? 9.838 5.104 7.910 1.00 86.94 113 GLY A N 1
ATOM 842 C CA . GLY A 1 113 ? 9.524 6.074 6.857 1.00 86.94 113 GLY A CA 1
ATOM 843 C C . GLY A 1 113 ? 8.073 6.568 6.902 1.00 86.94 113 GLY A C 1
ATOM 844 O O . GLY A 1 113 ? 7.211 5.953 7.529 1.00 86.94 113 GLY A O 1
ATOM 845 N N . SER A 1 114 ? 7.774 7.643 6.167 1.00 90.19 114 SER A N 1
ATOM 846 C CA . SER A 1 114 ? 6.423 8.227 6.091 1.00 90.19 114 SER A CA 1
ATOM 847 C C . SER A 1 114 ? 5.359 7.211 5.670 1.00 90.19 114 SER A C 1
ATOM 849 O O . SER A 1 114 ? 4.313 7.133 6.304 1.00 90.19 114 SER A O 1
ATOM 851 N N . ARG A 1 115 ? 5.651 6.353 4.682 1.00 93.69 115 ARG A N 1
ATOM 852 C CA . ARG A 1 115 ? 4.740 5.287 4.229 1.00 93.69 115 ARG A CA 1
ATOM 853 C C . ARG A 1 115 ? 4.328 4.342 5.363 1.00 93.69 115 ARG A C 1
ATOM 855 O O . ARG A 1 115 ? 3.171 3.950 5.443 1.00 93.69 115 ARG A O 1
ATOM 862 N N . PHE A 1 116 ? 5.252 4.014 6.263 1.00 93.69 116 PHE A N 1
ATOM 863 C CA . PHE A 1 116 ? 4.970 3.166 7.420 1.00 93.69 116 PHE A CA 1
ATOM 864 C C . PHE A 1 116 ? 3.991 3.846 8.388 1.00 93.69 116 PHE A C 1
ATOM 866 O O . PHE A 1 116 ? 2.995 3.245 8.785 1.00 93.69 116 PHE A O 1
ATOM 873 N N . ALA A 1 117 ? 4.243 5.115 8.724 1.00 92.56 117 ALA A N 1
ATOM 874 C CA . ALA A 1 117 ? 3.359 5.898 9.585 1.00 92.56 117 ALA A CA 1
ATOM 875 C C . ALA A 1 117 ? 1.968 6.076 8.957 1.00 92.56 117 ALA A C 1
ATOM 877 O O . ALA A 1 117 ? 0.958 5.855 9.621 1.00 92.56 117 ALA A O 1
ATOM 878 N N . THR A 1 118 ? 1.909 6.403 7.664 1.00 94.62 118 THR A N 1
ATOM 879 C CA . THR A 1 118 ? 0.656 6.543 6.918 1.00 94.62 118 THR A CA 1
ATOM 880 C C . THR A 1 118 ? -0.155 5.252 6.923 1.00 94.62 118 THR A C 1
ATOM 882 O O . THR A 1 118 ? -1.348 5.319 7.184 1.00 94.62 118 THR A O 1
ATOM 885 N N . ALA A 1 119 ? 0.457 4.083 6.694 1.00 95.62 119 ALA A N 1
ATOM 886 C CA . ALA A 1 119 ? -0.261 2.806 6.754 1.00 95.62 119 ALA A CA 1
ATOM 887 C C . ALA A 1 119 ? -0.839 2.534 8.150 1.00 95.62 119 ALA A C 1
ATOM 889 O O . ALA A 1 119 ? -1.997 2.138 8.267 1.00 95.62 119 ALA A O 1
ATOM 890 N N . CYS A 1 120 ? -0.058 2.796 9.203 1.00 94.75 120 CYS A N 1
ATOM 891 C CA . CYS A 1 120 ? -0.515 2.647 10.581 1.00 94.75 120 CYS A CA 1
ATOM 892 C C . CYS A 1 120 ? -1.770 3.493 10.842 1.00 94.75 120 CYS A C 1
ATOM 894 O O . CYS A 1 120 ? -2.816 2.949 11.195 1.00 94.75 120 CYS A O 1
ATOM 896 N N . PHE A 1 121 ? -1.707 4.801 10.583 1.00 93.94 121 PHE A N 1
ATOM 897 C CA . PHE A 1 121 ? -2.841 5.690 10.839 1.00 93.94 121 PHE A CA 1
ATOM 898 C C . PHE A 1 121 ? -4.016 5.458 9.885 1.00 93.94 121 PHE A C 1
ATOM 900 O O . PHE A 1 121 ? -5.163 5.499 10.315 1.00 93.94 121 PHE A O 1
ATOM 907 N N . ALA A 1 122 ? -3.767 5.162 8.608 1.00 94.88 122 ALA A N 1
ATOM 908 C CA . ALA A 1 122 ? -4.836 4.853 7.659 1.00 94.88 122 ALA A CA 1
ATOM 909 C C . ALA A 1 122 ? -5.611 3.595 8.069 1.00 94.88 122 ALA A C 1
ATOM 911 O O . ALA A 1 122 ? -6.823 3.553 7.893 1.00 94.88 122 ALA A O 1
ATOM 912 N N . SER A 1 123 ? -4.951 2.611 8.689 1.00 94.56 123 SER A N 1
ATOM 913 C CA . SER A 1 123 ? -5.616 1.398 9.183 1.00 94.56 123 SER A CA 1
ATOM 914 C C . SER A 1 123 ? -6.588 1.621 10.350 1.00 94.56 123 SER A C 1
ATOM 916 O O . SER A 1 123 ? -7.298 0.689 10.717 1.00 94.56 123 SER A O 1
ATOM 918 N N . LEU A 1 124 ? -6.625 2.823 10.939 1.00 92.81 124 LEU A N 1
ATOM 919 C CA . LEU A 1 124 ? -7.614 3.219 11.949 1.00 92.81 124 LEU A CA 1
ATOM 920 C C . LEU A 1 124 ? -8.894 3.805 11.339 1.00 92.81 124 LEU A C 1
ATOM 922 O O . LEU A 1 124 ? -9.883 3.969 12.047 1.00 92.81 124 LEU A O 1
ATOM 926 N N . ALA A 1 125 ? -8.882 4.170 10.055 1.00 91.81 125 ALA A N 1
ATOM 927 C CA . ALA A 1 125 ? -10.045 4.774 9.425 1.00 91.81 125 ALA A CA 1
ATOM 928 C C . ALA A 1 125 ? -11.181 3.752 9.265 1.00 91.81 125 ALA A C 1
ATOM 930 O O . ALA A 1 125 ? -10.962 2.591 8.913 1.00 91.81 125 ALA A O 1
ATOM 931 N N . ASN A 1 126 ? -12.415 4.205 9.487 1.00 90.31 126 ASN A N 1
ATOM 932 C CA . ASN A 1 126 ? -13.597 3.373 9.293 1.00 90.31 126 ASN A CA 1
ATOM 933 C C . ASN A 1 126 ? -13.672 2.868 7.846 1.00 90.31 126 ASN A C 1
ATOM 935 O O . ASN A 1 126 ? -13.426 3.614 6.902 1.00 90.31 126 ASN A O 1
ATOM 939 N N . GLY A 1 127 ? -14.020 1.592 7.675 1.00 92.44 127 GLY A N 1
ATOM 940 C CA . GLY A 1 127 ? -14.082 0.948 6.362 1.00 92.44 127 GLY A CA 1
ATOM 941 C C . GLY A 1 127 ? -12.721 0.555 5.779 1.00 92.44 127 GLY A C 1
ATOM 942 O O . GLY A 1 127 ? -12.684 0.005 4.684 1.00 92.44 127 GLY A O 1
ATOM 943 N N . VAL A 1 128 ? -11.600 0.800 6.466 1.00 94.75 128 VAL A N 1
ATOM 944 C CA . VAL A 1 128 ? -10.308 0.213 6.085 1.00 94.75 128 VAL A CA 1
ATOM 945 C C . VAL A 1 128 ? -10.189 -1.174 6.708 1.00 94.75 128 VAL A C 1
ATOM 947 O O . VAL A 1 128 ? -10.214 -1.318 7.928 1.00 94.75 128 VAL A O 1
ATOM 950 N N . HIS A 1 129 ? -10.014 -2.194 5.868 1.00 95.56 129 HIS A N 1
ATOM 951 C CA . HIS A 1 129 ? -9.800 -3.576 6.313 1.00 95.56 129 HIS A CA 1
ATOM 952 C C . HIS A 1 129 ? -8.361 -3.786 6.771 1.00 95.56 129 HIS A C 1
ATOM 954 O O . HIS A 1 129 ? -8.099 -4.380 7.817 1.00 95.56 129 HIS A O 1
ATOM 960 N N . CYS A 1 130 ? -7.408 -3.285 5.983 1.00 96.81 130 CYS A N 1
ATOM 961 C CA . CYS A 1 130 ? -5.993 -3.285 6.329 1.00 96.81 130 CYS A CA 1
ATOM 962 C C . CYS A 1 130 ? -5.181 -2.339 5.438 1.00 96.81 130 CYS A C 1
ATOM 964 O O . CYS A 1 130 ? -5.568 -2.002 4.317 1.00 96.81 130 CYS A O 1
ATOM 966 N N . ALA A 1 131 ? -4.013 -1.943 5.940 1.00 97.31 131 ALA A N 1
ATOM 967 C CA . ALA A 1 131 ? -3.004 -1.214 5.182 1.00 97.31 131 ALA A CA 1
ATOM 968 C C . ALA A 1 131 ? -1.712 -2.028 5.131 1.00 97.31 131 ALA A C 1
ATOM 970 O O . ALA A 1 131 ? -1.273 -2.574 6.141 1.00 97.31 131 ALA A O 1
ATOM 971 N N . GLY A 1 132 ? -1.076 -2.098 3.970 1.00 97.69 132 GLY A N 1
ATOM 972 C CA . GLY A 1 132 ? 0.135 -2.873 3.760 1.00 97.69 132 GLY A CA 1
ATOM 973 C C . GLY A 1 132 ? 1.250 -2.047 3.139 1.00 97.69 132 GLY A C 1
ATOM 974 O O . GLY A 1 132 ? 1.015 -1.162 2.316 1.00 97.69 132 GLY A O 1
ATOM 975 N N . VAL A 1 133 ? 2.483 -2.343 3.538 1.00 97.56 133 VAL A N 1
ATOM 976 C CA . VAL A 1 133 ? 3.685 -1.694 3.013 1.00 97.56 133 VAL A CA 1
ATOM 977 C C . VAL A 1 133 ? 4.713 -2.750 2.658 1.00 97.56 133 VAL A C 1
ATOM 979 O O . VAL A 1 133 ? 5.019 -3.613 3.480 1.00 97.56 133 VAL A O 1
ATOM 982 N N . VAL A 1 134 ? 5.284 -2.633 1.461 1.00 97.06 134 VAL A N 1
ATOM 983 C CA . VAL A 1 134 ? 6.559 -3.261 1.109 1.00 97.06 134 VAL A CA 1
ATOM 984 C C . VAL A 1 134 ? 7.605 -2.161 1.039 1.00 97.06 134 VAL A C 1
ATOM 986 O O . VAL A 1 134 ? 7.451 -1.197 0.289 1.00 97.06 134 VAL A O 1
ATOM 989 N N . ASN A 1 135 ? 8.666 -2.285 1.824 1.00 93.38 135 ASN A N 1
ATOM 990 C CA . ASN A 1 135 ? 9.769 -1.329 1.811 1.00 93.38 135 ASN A CA 1
ATOM 991 C C . ASN A 1 135 ? 10.800 -1.687 0.730 1.00 93.38 135 ASN A C 1
ATOM 993 O O . ASN A 1 135 ? 10.827 -2.806 0.217 1.00 93.38 135 ASN A O 1
ATOM 997 N N . LYS A 1 136 ? 11.707 -0.751 0.425 1.00 92.81 136 LYS A N 1
ATOM 998 C CA . LYS A 1 136 ? 12.842 -0.975 -0.490 1.00 92.81 136 LYS A CA 1
ATOM 999 C C . LYS A 1 136 ? 13.724 -2.164 -0.084 1.00 92.81 136 LYS A C 1
ATOM 1001 O O . LYS A 1 136 ? 14.272 -2.853 -0.938 1.00 92.81 136 LYS A O 1
ATOM 1006 N N . ASP A 1 137 ? 13.844 -2.436 1.215 1.00 91.81 137 ASP A N 1
ATOM 1007 C CA . ASP A 1 137 ? 14.582 -3.595 1.734 1.00 91.81 137 ASP A CA 1
ATOM 1008 C C . ASP A 1 137 ? 13.823 -4.930 1.590 1.00 91.81 137 ASP A C 1
ATOM 1010 O O . ASP A 1 137 ? 14.376 -5.985 1.904 1.00 91.81 137 ASP A O 1
ATOM 1014 N N . ARG A 1 138 ? 12.593 -4.895 1.056 1.00 93.69 138 ARG A N 1
ATOM 1015 C CA . ARG A 1 138 ? 11.662 -6.020 0.866 1.00 93.69 138 ARG A CA 1
ATOM 1016 C C . ARG A 1 138 ? 11.057 -6.569 2.158 1.00 93.69 138 ARG A C 1
ATOM 1018 O O . ARG A 1 138 ? 10.471 -7.650 2.144 1.00 93.69 138 ARG A O 1
ATOM 1025 N N . SER A 1 139 ? 11.156 -5.837 3.265 1.00 93.69 139 SER A N 1
ATOM 1026 C CA . SER A 1 139 ? 10.302 -6.097 4.423 1.00 93.69 139 SER A CA 1
ATOM 1027 C C . SER A 1 139 ? 8.848 -5.765 4.087 1.00 93.69 139 SER A C 1
ATOM 1029 O O . SER A 1 139 ? 8.560 -4.769 3.418 1.00 93.69 139 SER A O 1
ATOM 1031 N N . VAL A 1 140 ? 7.933 -6.610 4.556 1.00 96.25 140 VAL A N 1
ATOM 1032 C CA . VAL A 1 140 ? 6.486 -6.411 4.441 1.00 96.25 140 VAL A CA 1
ATOM 1033 C C . VAL A 1 140 ? 5.940 -6.116 5.826 1.00 96.25 140 VAL A C 1
ATOM 1035 O O . VAL A 1 140 ? 6.340 -6.753 6.798 1.00 96.25 140 VAL A O 1
ATOM 1038 N N . THR A 1 141 ? 5.028 -5.159 5.944 1.00 95.75 141 THR A N 1
ATOM 1039 C CA . THR A 1 141 ? 4.251 -4.940 7.169 1.00 95.75 141 THR A CA 1
ATOM 1040 C C . THR A 1 141 ? 2.779 -4.766 6.820 1.00 95.75 141 THR A C 1
ATOM 1042 O O . THR A 1 141 ? 2.461 -4.018 5.899 1.00 95.75 141 THR A O 1
ATOM 1045 N N . ILE A 1 142 ? 1.898 -5.443 7.560 1.00 97.00 142 ILE A N 1
ATOM 1046 C CA . ILE A 1 142 ? 0.440 -5.289 7.481 1.00 97.00 142 ILE A CA 1
ATOM 1047 C C . ILE A 1 142 ? -0.060 -4.674 8.781 1.00 97.00 142 ILE A C 1
ATOM 1049 O O . ILE A 1 142 ? 0.298 -5.141 9.867 1.00 97.00 142 ILE A O 1
ATOM 1053 N N . PHE A 1 143 ? -0.903 -3.657 8.651 1.00 94.81 143 PHE A N 1
ATOM 1054 C CA . PHE A 1 143 ? -1.541 -2.951 9.745 1.00 94.81 143 PHE A CA 1
ATOM 1055 C C . PHE A 1 143 ? -3.050 -3.139 9.733 1.00 94.81 143 PHE A C 1
ATOM 1057 O O . PHE A 1 143 ? -3.684 -3.085 8.677 1.00 94.81 143 PHE A O 1
ATOM 1064 N N . VAL A 1 144 ? -3.606 -3.295 10.929 1.00 94.12 144 VAL A N 1
ATOM 1065 C CA . VAL A 1 144 ? -5.043 -3.352 11.197 1.00 94.12 144 VAL A CA 1
ATOM 1066 C C . VAL A 1 144 ? -5.301 -2.558 12.468 1.00 94.12 144 VAL A C 1
ATOM 1068 O O . VAL A 1 144 ? -4.636 -2.801 13.475 1.00 94.12 144 VAL A O 1
ATOM 1071 N N . GLN A 1 145 ? -6.235 -1.606 12.421 1.00 91.94 145 GLN A N 1
ATOM 1072 C CA . GLN A 1 145 ? -6.644 -0.806 13.582 1.00 91.94 145 GLN A CA 1
ATOM 1073 C C . GLN A 1 145 ? -5.458 -0.170 14.330 1.00 91.94 145 GLN A C 1
ATOM 1075 O O . GLN A 1 145 ? -5.389 -0.196 15.555 1.00 91.94 145 GLN A O 1
ATOM 1080 N N . GLY A 1 146 ? -4.480 0.360 13.591 1.00 91.69 146 GLY A N 1
ATOM 1081 C CA . GLY A 1 146 ? -3.303 1.025 14.159 1.00 91.69 146 GLY A CA 1
ATOM 1082 C C . GLY A 1 146 ? -2.260 0.082 14.764 1.00 91.69 146 GLY A C 1
ATOM 1083 O O . GLY A 1 146 ? -1.364 0.540 15.471 1.00 91.69 146 GLY A O 1
ATOM 1084 N N . ARG A 1 147 ? -2.354 -1.229 14.507 1.00 90.69 147 ARG A N 1
ATOM 1085 C CA . ARG A 1 147 ? -1.466 -2.266 15.058 1.00 90.69 147 ARG A CA 1
ATOM 1086 C C . ARG A 1 147 ? -0.779 -3.039 13.947 1.00 90.69 147 ARG A C 1
ATOM 1088 O O . ARG A 1 147 ? -1.357 -3.235 12.884 1.00 90.69 147 ARG A O 1
ATOM 1095 N N . ILE A 1 148 ? 0.432 -3.533 14.199 1.00 92.50 148 ILE A N 1
ATOM 1096 C CA . ILE A 1 148 ? 1.110 -4.451 13.275 1.00 92.50 148 ILE A CA 1
ATOM 1097 C C . ILE A 1 148 ? 0.514 -5.844 13.456 1.00 92.50 148 ILE A C 1
ATOM 1099 O O . ILE A 1 148 ? 0.692 -6.461 14.504 1.00 92.50 148 ILE A O 1
ATOM 1103 N N . LEU A 1 149 ? -0.144 -6.352 12.418 1.00 93.19 149 LEU A N 1
ATOM 1104 C CA . LEU A 1 149 ? -0.662 -7.717 12.389 1.00 93.19 149 LEU A CA 1
ATOM 1105 C C . LEU A 1 149 ? 0.365 -8.706 11.829 1.00 93.19 149 LEU A C 1
ATOM 1107 O O . LEU A 1 149 ? 0.465 -9.842 12.284 1.00 93.19 149 LEU A O 1
ATOM 1111 N N . PHE A 1 150 ? 1.151 -8.267 10.847 1.00 93.75 150 PHE A N 1
ATOM 1112 C CA . PHE A 1 150 ? 2.197 -9.075 10.234 1.00 93.75 150 PHE A CA 1
ATOM 1113 C C . PHE A 1 150 ? 3.422 -8.227 9.932 1.00 93.75 150 PHE A C 1
ATOM 1115 O O . PHE A 1 150 ? 3.304 -7.085 9.483 1.00 93.75 150 PHE A O 1
ATOM 1122 N N . ARG A 1 151 ? 4.603 -8.814 10.126 1.00 92.50 151 ARG A N 1
ATOM 1123 C CA . ARG A 1 151 ? 5.866 -8.257 9.657 1.00 92.50 151 ARG A CA 1
ATOM 1124 C C . ARG A 1 151 ? 6.780 -9.370 9.165 1.00 92.50 151 ARG A C 1
ATOM 1126 O O . ARG A 1 151 ? 7.044 -10.312 9.908 1.00 92.50 151 ARG A O 1
ATOM 1133 N N . SER A 1 152 ? 7.300 -9.222 7.953 1.00 92.19 152 SER A N 1
ATOM 1134 C CA . SER A 1 152 ? 8.388 -10.052 7.438 1.00 92.19 152 SER A CA 1
ATOM 1135 C C . SER A 1 152 ? 9.722 -9.318 7.511 1.00 92.19 152 SER A C 1
ATOM 1137 O O . SER A 1 152 ? 9.795 -8.085 7.477 1.00 92.19 152 SER A O 1
ATOM 1139 N N . SER A 1 153 ? 10.798 -10.092 7.594 1.00 85.06 153 SER A N 1
ATOM 1140 C CA . SER A 1 153 ? 12.157 -9.603 7.409 1.00 85.06 153 SER A CA 1
ATOM 1141 C C . SER A 1 153 ? 12.573 -9.688 5.932 1.00 85.06 153 SER A C 1
ATOM 1143 O O . SER A 1 153 ? 12.056 -10.525 5.185 1.00 85.06 153 SER A O 1
ATOM 1145 N N . PRO A 1 154 ? 13.587 -8.917 5.501 1.00 77.50 154 PRO A N 1
ATOM 1146 C CA . PRO A 1 154 ? 14.197 -9.080 4.177 1.00 77.50 154 PRO A CA 1
ATOM 1147 C C . PRO A 1 154 ? 14.666 -10.517 3.873 1.00 77.50 154 PRO A C 1
ATOM 1149 O O . PRO A 1 154 ? 14.678 -10.949 2.718 1.00 77.50 154 PRO A O 1
ATOM 1152 N N . ALA A 1 155 ? 15.053 -11.281 4.903 1.00 70.19 155 ALA A N 1
ATOM 1153 C CA . ALA A 1 155 ? 15.507 -12.664 4.764 1.00 70.19 155 ALA A CA 1
ATOM 1154 C C . ALA A 1 155 ? 14.367 -13.633 4.393 1.00 70.19 155 ALA A C 1
ATOM 1156 O O . ALA A 1 155 ? 14.602 -14.626 3.695 1.00 70.19 155 ALA A O 1
ATOM 1157 N N . ASP A 1 156 ? 13.130 -13.329 4.788 1.00 73.06 156 ASP A N 1
ATOM 1158 C CA . ASP A 1 156 ? 11.951 -14.141 4.465 1.00 73.06 156 ASP A CA 1
ATOM 1159 C C . ASP A 1 156 ? 11.601 -14.059 2.971 1.00 73.06 156 ASP A C 1
ATOM 1161 O O . ASP A 1 156 ? 11.184 -15.049 2.367 1.00 73.06 156 ASP A O 1
ATOM 1165 N N . ALA A 1 157 ? 11.852 -12.909 2.336 1.00 62.16 157 ALA A N 1
ATOM 1166 C CA . ALA A 1 157 ? 11.671 -12.732 0.894 1.00 62.16 157 ALA A CA 1
ATOM 1167 C C . ALA A 1 157 ? 12.723 -13.506 0.070 1.00 62.16 157 ALA A C 1
ATOM 1169 O O . ALA A 1 157 ? 12.429 -14.033 -1.003 1.00 62.16 157 ALA A O 1
ATOM 1170 N N . LEU A 1 158 ? 13.956 -13.610 0.578 1.00 58.50 158 LEU A N 1
ATOM 1171 C CA . LEU A 1 158 ? 15.079 -14.262 -0.109 1.00 58.50 158 LEU A CA 1
ATOM 1172 C C . LEU A 1 158 ? 15.103 -15.788 0.048 1.00 58.50 158 LEU A C 1
ATOM 1174 O O . LEU A 1 158 ? 15.544 -16.497 -0.859 1.00 58.50 158 LEU A O 1
ATOM 1178 N N . SER A 1 159 ? 14.645 -16.308 1.185 1.00 52.84 159 SER A N 1
ATOM 1179 C CA . SER A 1 159 ? 14.711 -17.739 1.516 1.00 52.84 159 SER A CA 1
ATOM 1180 C C . SER A 1 159 ? 13.821 -18.622 0.629 1.00 52.84 159 SER A C 1
ATOM 1182 O O . SER A 1 159 ? 14.122 -19.802 0.459 1.00 52.84 159 SER A O 1
ATOM 1184 N N . ARG A 1 160 ? 12.797 -18.056 -0.028 1.00 50.00 160 ARG A N 1
ATOM 1185 C CA . ARG A 1 160 ? 11.890 -18.782 -0.940 1.00 50.00 160 ARG A CA 1
ATOM 1186 C C . ARG A 1 160 ? 12.280 -18.742 -2.426 1.00 50.00 160 ARG A C 1
ATOM 1188 O O . ARG A 1 160 ? 11.670 -19.447 -3.219 1.00 50.00 160 ARG A O 1
ATOM 1195 N N . ARG A 1 161 ? 13.330 -18.003 -2.819 1.00 47.00 161 ARG A N 1
ATOM 1196 C CA . ARG A 1 161 ? 13.842 -17.988 -4.212 1.00 47.00 161 ARG A CA 1
ATOM 1197 C C . ARG A 1 161 ? 14.663 -19.233 -4.600 1.00 47.00 161 ARG A C 1
ATOM 1199 O O . ARG A 1 161 ? 15.049 -19.363 -5.755 1.00 47.00 161 ARG A O 1
ATOM 1206 N N . ARG A 1 162 ? 14.951 -20.159 -3.673 1.00 36.81 162 ARG A N 1
ATOM 1207 C CA . ARG A 1 162 ? 15.830 -21.327 -3.918 1.00 36.81 162 ARG A CA 1
ATOM 1208 C C . ARG A 1 162 ? 15.130 -22.577 -4.476 1.00 36.81 162 ARG A C 1
ATOM 1210 O O . ARG A 1 162 ? 15.684 -23.667 -4.369 1.00 36.81 162 ARG A O 1
ATOM 1217 N N . GLN A 1 163 ? 13.944 -22.451 -5.068 1.00 38.88 163 GLN A N 1
ATOM 1218 C CA . GLN A 1 163 ? 13.205 -23.605 -5.592 1.00 38.88 163 GLN A CA 1
ATOM 1219 C C . GLN A 1 163 ? 12.598 -23.359 -6.978 1.00 38.88 163 GLN A C 1
ATOM 1221 O O . GLN A 1 163 ? 11.439 -23.654 -7.207 1.00 38.88 163 GLN A O 1
ATOM 1226 N N . PHE A 1 164 ? 13.390 -22.859 -7.928 1.00 31.53 164 PHE A N 1
ATOM 1227 C CA . PHE A 1 164 ? 13.104 -23.073 -9.350 1.00 31.53 164 PHE A CA 1
ATOM 1228 C C . PHE A 1 164 ? 14.406 -23.356 -10.105 1.00 31.53 164 PHE A C 1
ATOM 1230 O O . PHE A 1 164 ? 15.406 -22.672 -9.863 1.00 31.53 164 PHE A O 1
ATOM 1237 N N . PRO A 1 165 ? 14.436 -24.378 -10.981 1.00 34.16 165 PRO A N 1
ATOM 1238 C CA . PRO A 1 165 ? 15.611 -24.667 -11.781 1.00 34.16 165 PRO A CA 1
ATOM 1239 C C . PRO A 1 165 ? 15.826 -23.520 -12.768 1.00 34.16 165 PRO A C 1
ATOM 1241 O O . PRO A 1 165 ? 14.902 -23.074 -13.447 1.00 34.16 165 PRO A O 1
ATOM 1244 N N . VAL A 1 166 ? 17.071 -23.057 -12.848 1.00 35.78 166 VAL A N 1
ATOM 1245 C CA . VAL A 1 166 ? 17.551 -22.240 -13.960 1.00 35.78 166 VAL A CA 1
ATOM 1246 C C . VAL A 1 166 ? 17.281 -23.040 -15.234 1.00 35.78 166 VAL A C 1
ATOM 1248 O O . VAL A 1 166 ? 17.867 -24.105 -15.421 1.00 35.78 166 VAL A O 1
ATOM 1251 N N . LEU A 1 167 ? 16.363 -22.565 -16.080 1.00 35.25 167 LEU A N 1
ATOM 1252 C CA . LEU A 1 167 ? 16.171 -23.112 -17.420 1.00 35.25 167 LEU A CA 1
ATOM 1253 C C . LEU A 1 167 ? 17.520 -23.057 -18.140 1.00 35.25 167 LEU A C 1
ATOM 1255 O O . LEU A 1 167 ? 18.092 -21.984 -18.346 1.00 35.25 167 LEU A O 1
ATOM 1259 N N . ALA A 1 168 ? 18.048 -24.239 -18.449 1.00 36.91 168 ALA A N 1
ATOM 1260 C CA . ALA A 1 168 ? 19.279 -24.405 -19.192 1.00 36.91 168 ALA A CA 1
ATOM 1261 C C . ALA A 1 168 ? 19.171 -23.670 -20.534 1.00 36.91 168 ALA A C 1
ATOM 1263 O O . ALA A 1 168 ? 18.166 -23.767 -21.242 1.00 36.91 168 ALA A O 1
ATOM 1264 N N . ARG A 1 169 ? 20.229 -22.928 -20.868 1.00 36.59 169 ARG A N 1
ATOM 1265 C CA . ARG A 1 169 ? 20.418 -22.320 -22.184 1.00 36.59 169 ARG A CA 1
ATOM 1266 C C . ARG A 1 169 ? 20.306 -23.409 -23.249 1.00 36.59 169 ARG A C 1
ATOM 1268 O O . ARG A 1 169 ? 21.040 -24.391 -23.207 1.00 36.59 169 ARG A O 1
ATOM 1275 N N . CYS A 1 170 ? 19.395 -23.228 -24.197 1.00 34.59 170 CYS A N 1
ATOM 1276 C CA . CYS A 1 170 ? 19.416 -23.994 -25.433 1.00 34.59 170 CYS A CA 1
ATOM 1277 C C . CYS A 1 170 ? 20.496 -23.388 -26.333 1.00 34.59 170 CYS A C 1
ATOM 1279 O O . CYS A 1 170 ? 20.261 -22.369 -26.983 1.00 34.59 170 CYS A O 1
ATOM 1281 N N . ASP A 1 171 ? 21.675 -24.006 -26.355 1.00 45.97 171 ASP A N 1
ATOM 1282 C CA . ASP A 1 171 ? 22.672 -23.785 -27.400 1.00 45.97 171 ASP A CA 1
ATOM 1283 C C . ASP A 1 171 ? 22.157 -24.425 -28.698 1.00 45.97 171 ASP A C 1
ATOM 1285 O O . ASP A 1 171 ? 22.355 -25.607 -28.976 1.00 45.97 171 ASP A O 1
ATOM 1289 N N . GLY A 1 172 ? 21.427 -23.637 -29.486 1.00 38.00 172 GLY A N 1
ATOM 1290 C CA . GLY A 1 172 ? 21.028 -23.991 -30.844 1.00 38.00 172 GLY A CA 1
ATOM 1291 C C . GLY A 1 172 ? 22.165 -23.702 -31.818 1.00 38.00 172 GLY A C 1
ATOM 1292 O O . GLY A 1 172 ? 22.281 -22.588 -32.324 1.00 38.00 172 GLY A O 1
ATOM 1293 N N . GLY A 1 173 ? 23.008 -24.704 -32.076 1.00 37.88 173 GLY A N 1
ATOM 1294 C CA . GLY A 1 173 ? 24.019 -24.657 -33.128 1.00 37.88 173 GLY A CA 1
ATOM 1295 C C . GLY A 1 173 ? 23.375 -24.510 -34.506 1.00 37.88 173 GLY A C 1
ATOM 1296 O O . GLY A 1 173 ? 22.612 -25.370 -34.942 1.00 37.88 173 GLY A O 1
ATOM 1297 N N . ASN A 1 174 ? 23.697 -23.423 -35.205 1.00 38.28 174 ASN A N 1
ATOM 1298 C CA . ASN A 1 174 ? 23.283 -23.217 -36.586 1.00 38.28 174 ASN A CA 1
ATOM 1299 C C . ASN A 1 174 ? 24.363 -23.784 -37.518 1.00 38.28 174 ASN A C 1
ATOM 1301 O O . ASN A 1 174 ? 25.471 -23.254 -37.598 1.00 38.28 174 ASN A O 1
ATOM 1305 N N . SER A 1 175 ? 24.051 -24.877 -38.213 1.00 43.56 175 SER A N 1
ATOM 1306 C CA . SER A 1 175 ? 24.857 -25.388 -39.320 1.00 43.56 175 SER A CA 1
ATOM 1307 C C . SER A 1 175 ? 23.957 -25.677 -40.518 1.00 43.56 175 SER A C 1
ATOM 1309 O O . SER A 1 175 ? 22.879 -26.246 -40.357 1.00 43.56 175 SER A O 1
ATOM 1311 N N . LYS A 1 176 ? 24.485 -25.338 -41.704 1.00 42.28 176 LYS A N 1
ATOM 1312 C CA . LYS A 1 176 ? 24.028 -25.634 -43.077 1.00 42.28 176 LYS A CA 1
ATOM 1313 C C . LYS A 1 176 ? 23.241 -24.526 -43.792 1.00 42.28 176 LYS A C 1
ATOM 1315 O O . LYS A 1 176 ? 22.019 -24.447 -43.734 1.00 42.28 176 LYS A O 1
ATOM 1320 N N . HIS A 1 177 ? 23.973 -23.774 -44.614 1.00 40.34 177 HIS A N 1
ATOM 1321 C CA . HIS A 1 177 ? 23.506 -23.310 -45.922 1.00 40.34 177 HIS A CA 1
ATOM 1322 C C . HIS A 1 177 ? 24.604 -23.591 -46.958 1.00 40.34 177 HIS A C 1
ATOM 1324 O O . HIS A 1 177 ? 25.589 -22.867 -47.042 1.00 40.34 177 HIS A O 1
ATOM 1330 N N . SER A 1 178 ? 24.436 -24.667 -47.727 1.00 39.62 178 SER A N 1
ATOM 1331 C CA . SER A 1 178 ? 25.045 -24.830 -49.049 1.00 39.62 178 SER A CA 1
ATOM 1332 C C . SER A 1 178 ? 23.898 -25.089 -50.020 1.00 39.62 178 SER A C 1
ATOM 1334 O O . SER A 1 178 ? 23.352 -26.192 -50.063 1.00 39.62 178 SER A O 1
ATOM 1336 N N . GLY A 1 179 ? 23.469 -24.041 -50.716 1.00 39.22 179 GLY A N 1
ATOM 1337 C CA . GLY A 1 179 ? 22.566 -24.144 -51.853 1.00 39.22 179 GLY A CA 1
ATOM 1338 C C . GLY A 1 179 ? 23.384 -24.026 -53.129 1.00 39.22 179 GLY A C 1
ATOM 1339 O O . GLY A 1 179 ? 23.853 -22.936 -53.441 1.00 39.22 179 GLY A O 1
ATOM 1340 N N . ASP A 1 180 ? 23.549 -25.145 -53.831 1.00 49.97 180 ASP A N 1
ATOM 1341 C CA . ASP A 1 180 ? 23.894 -25.172 -55.251 1.00 49.97 180 ASP A CA 1
ATOM 1342 C C . ASP A 1 180 ? 22.671 -24.715 -56.053 1.00 49.97 180 ASP A C 1
ATOM 1344 O O . ASP A 1 180 ? 21.595 -25.314 -55.957 1.00 49.97 180 ASP A O 1
ATOM 1348 N N . ILE A 1 181 ? 22.837 -23.682 -56.877 1.00 51.97 181 ILE A N 1
ATOM 1349 C CA . ILE A 1 181 ? 21.954 -23.403 -58.009 1.00 51.97 181 ILE A CA 1
ATOM 1350 C C . ILE A 1 181 ? 22.841 -23.237 -59.245 1.00 51.97 181 ILE A C 1
ATOM 1352 O O . ILE A 1 181 ? 23.763 -22.429 -59.250 1.00 51.97 181 ILE A O 1
ATOM 1356 N N . ARG A 1 182 ? 22.512 -24.091 -60.217 1.00 53.19 182 ARG A N 1
ATOM 1357 C CA . ARG A 1 182 ? 22.890 -24.186 -61.635 1.00 53.19 182 ARG A CA 1
ATOM 1358 C C . ARG A 1 182 ? 23.470 -22.942 -62.301 1.00 53.19 182 ARG A C 1
ATOM 1360 O O . ARG A 1 182 ? 22.860 -21.862 -62.147 1.00 53.19 182 ARG A O 1
#

pLDDT: mean 82.78, std 20.34, range [31.53, 98.31]